Protein AF-A0A2J8SLY1-F1 (afdb_monomer_lite)

Structure (mmCIF, N/CA/C/O backbone):
data_AF-A0A2J8SLY1-F1
#
_entry.id   AF-A0A2J8SLY1-F1
#
loop_
_atom_site.group_PDB
_atom_site.id
_atom_site.type_symbol
_atom_site.label_atom_id
_atom_site.label_alt_id
_atom_site.label_comp_id
_atom_site.label_asym_id
_atom_site.label_entity_id
_atom_site.label_seq_id
_atom_site.pdbx_PDB_ins_code
_atom_site.Cartn_x
_atom_site.Cartn_y
_atom_site.Cartn_z
_atom_site.occupancy
_atom_site.B_iso_or_equiv
_atom_site.auth_seq_id
_atom_site.auth_comp_id
_atom_site.auth_asym_id
_atom_site.auth_atom_id
_atom_site.pdbx_PDB_model_num
ATOM 1 N N . LYS A 1 1 ? -7.969 3.316 -1.600 1.00 66.19 1 LYS A N 1
ATOM 2 C CA . LYS A 1 1 ? -6.815 4.198 -1.286 1.00 66.19 1 LYS A CA 1
ATOM 3 C C . LYS A 1 1 ? -7.007 5.045 -0.020 1.00 66.19 1 LYS A C 1
ATOM 5 O O . LYS A 1 1 ? -6.060 5.140 0.751 1.00 66.19 1 LYS A O 1
ATOM 10 N N . GLU A 1 2 ? -8.190 5.623 0.233 1.00 82.19 2 GLU A N 1
ATOM 11 C CA . GLU A 1 2 ? -8.396 6.562 1.358 1.00 82.19 2 GLU A CA 1
ATOM 12 C C . GLU A 1 2 ? -8.335 5.913 2.742 1.00 82.19 2 GLU A C 1
ATOM 14 O O . GLU A 1 2 ? -7.796 6.499 3.672 1.00 82.19 2 GLU A O 1
ATOM 19 N N . CYS A 1 3 ? -8.814 4.677 2.863 1.00 84.12 3 CYS A N 1
ATOM 20 C CA . CYS A 1 3 ? -8.760 3.907 4.103 1.00 84.12 3 CYS A CA 1
ATOM 21 C C . CYS A 1 3 ? -7.318 3.749 4.623 1.00 84.12 3 CYS A C 1
ATOM 23 O O . CYS A 1 3 ? -6.985 4.165 5.727 1.00 84.12 3 CYS A O 1
ATOM 25 N N . ILE A 1 4 ? -6.439 3.265 3.752 1.00 85.62 4 ILE A N 1
ATOM 26 C CA . ILE A 1 4 ? -5.010 3.127 4.012 1.00 85.62 4 ILE A CA 1
ATOM 27 C C . ILE A 1 4 ? -4.341 4.486 4.331 1.00 85.62 4 ILE A C 1
ATOM 29 O O . ILE A 1 4 ? -3.570 4.586 5.283 1.00 85.62 4 ILE A O 1
ATOM 33 N N . ARG A 1 5 ? -4.681 5.558 3.599 1.00 83.50 5 ARG A N 1
ATOM 34 C CA . ARG A 1 5 ? -4.173 6.914 3.890 1.00 83.50 5 ARG A CA 1
ATOM 35 C C . ARG A 1 5 ? -4.612 7.426 5.261 1.00 83.50 5 ARG A C 1
ATOM 37 O O . ARG A 1 5 ? -3.840 8.109 5.926 1.00 83.50 5 ARG A O 1
ATOM 44 N N . ALA A 1 6 ? -5.850 7.144 5.659 1.00 83.19 6 ALA A N 1
ATOM 45 C CA . ALA A 1 6 ? -6.384 7.542 6.955 1.00 83.19 6 ALA A CA 1
ATOM 46 C C . ALA A 1 6 ? -5.676 6.811 8.105 1.00 83.19 6 ALA A C 1
ATOM 48 O O . ALA A 1 6 ? -5.356 7.458 9.101 1.00 83.19 6 ALA A O 1
ATOM 49 N N . LEU A 1 7 ? -5.356 5.523 7.919 1.00 82.44 7 LEU A N 1
ATOM 50 C CA . LEU A 1 7 ? -4.558 4.732 8.862 1.00 82.44 7 LEU A CA 1
ATOM 51 C C . LEU A 1 7 ? -3.141 5.297 9.016 1.00 82.44 7 LEU A C 1
ATOM 53 O O . LEU A 1 7 ? -2.721 5.581 10.131 1.00 82.44 7 LEU A O 1
ATOM 57 N N . GLY A 1 8 ? -2.442 5.581 7.910 1.00 75.81 8 GLY A N 1
ATOM 58 C CA . GLY A 1 8 ? -1.102 6.184 7.966 1.00 75.81 8 GLY A CA 1
ATOM 59 C C . GLY A 1 8 ? -1.065 7.573 8.626 1.00 75.81 8 GLY A C 1
ATOM 60 O O . GLY A 1 8 ? -0.026 8.003 9.116 1.00 75.81 8 GLY A O 1
ATOM 61 N N . GLN A 1 9 ? -2.200 8.278 8.670 1.00 80.81 9 GLN A N 1
ATOM 62 C CA . GLN A 1 9 ? -2.344 9.590 9.311 1.00 80.81 9 GLN A CA 1
ATOM 63 C C . GLN A 1 9 ? -2.931 9.520 10.730 1.00 80.81 9 GLN A C 1
ATOM 65 O O . GLN A 1 9 ? -3.176 10.572 11.315 1.00 80.81 9 GLN A O 1
ATOM 70 N N . ASN A 1 10 ? -3.180 8.322 11.277 1.00 74.19 10 ASN A N 1
ATOM 71 C CA . ASN A 1 10 ? -3.850 8.116 12.569 1.00 74.19 10 ASN A CA 1
ATOM 72 C C . ASN A 1 10 ? -5.156 8.923 12.708 1.00 74.19 10 ASN A C 1
ATOM 74 O O . ASN A 1 10 ? -5.446 9.512 13.751 1.00 74.19 10 ASN A O 1
ATOM 78 N N . LYS A 1 11 ? -5.953 8.998 11.634 1.00 77.31 11 LYS A N 1
ATOM 79 C CA . LYS A 1 11 ? -7.241 9.698 11.684 1.00 77.31 11 LYS A CA 1
ATOM 80 C C . LYS A 1 11 ? -8.221 8.946 12.579 1.00 77.31 11 LYS A C 1
ATOM 82 O O . LYS A 1 11 ? -8.376 7.736 12.455 1.00 77.31 11 LYS A O 1
ATOM 87 N N . SER A 1 12 ? -8.972 9.697 13.387 1.00 79.50 12 SER A N 1
ATOM 88 C CA . SER A 1 12 ? -10.042 9.155 14.240 1.00 79.50 12 SER A CA 1
ATOM 89 C C . SER A 1 12 ? -11.092 8.365 13.445 1.00 79.50 12 SER A C 1
ATOM 91 O O . SER A 1 12 ? -11.546 7.315 13.892 1.00 79.50 12 SER A O 1
ATOM 93 N N . HIS A 1 13 ? -11.443 8.826 12.241 1.00 87.81 13 HIS A N 1
ATOM 94 C CA . HIS A 1 13 ? -12.342 8.109 11.343 1.00 87.81 13 HIS A CA 1
ATOM 95 C C . HIS A 1 13 ? -11.581 7.544 10.140 1.00 87.81 13 HIS A C 1
ATOM 97 O O . HIS A 1 13 ? -11.038 8.295 9.324 1.00 87.81 13 HIS A O 1
ATOM 103 N N . THR A 1 14 ? -11.608 6.217 10.000 1.00 86.69 14 THR A N 1
ATOM 104 C CA . THR A 1 14 ? -11.092 5.507 8.825 1.00 86.69 14 THR A CA 1
ATOM 105 C C . THR A 1 14 ? -12.263 4.986 7.978 1.00 86.69 14 THR A C 1
ATOM 107 O O . THR A 1 14 ? -13.076 4.204 8.480 1.00 86.69 14 THR A O 1
ATOM 110 N N . PRO A 1 15 ? -12.373 5.367 6.690 1.00 88.75 15 PRO A N 1
ATOM 111 C CA . PRO A 1 15 ? -13.545 5.087 5.860 1.00 88.75 15 PRO A CA 1
ATOM 112 C C . PRO A 1 15 ? -13.569 3.647 5.316 1.00 88.75 15 PRO A C 1
ATOM 114 O O . PRO A 1 15 ? -13.581 3.406 4.112 1.00 88.75 15 PRO A O 1
ATOM 117 N N . PHE A 1 16 ? -13.630 2.644 6.195 1.00 90.00 16 PHE A N 1
ATOM 118 C CA . PHE A 1 16 ? -13.757 1.243 5.772 1.00 90.00 16 PHE A CA 1
ATOM 119 C C . PHE A 1 16 ? -15.048 0.977 4.993 1.00 90.00 16 PHE A C 1
ATOM 121 O O . PHE A 1 16 ? -15.116 0.005 4.248 1.00 90.00 16 PHE A O 1
ATOM 128 N N . ARG A 1 17 ? -16.073 1.826 5.156 1.00 92.12 17 ARG A N 1
ATOM 129 C CA . ARG A 1 17 ? -17.400 1.641 4.558 1.00 92.12 17 ARG A CA 1
ATOM 130 C C . ARG A 1 17 ? -17.510 2.075 3.097 1.00 92.12 17 ARG A C 1
ATOM 132 O O . ARG A 1 17 ? -18.469 1.659 2.459 1.00 92.12 17 ARG A O 1
ATOM 139 N N . GLU A 1 18 ? -16.547 2.823 2.567 1.00 89.69 18 GLU A N 1
ATOM 140 C CA . GLU A 1 18 ? -16.592 3.331 1.186 1.00 89.69 18 GLU A CA 1
ATOM 141 C C . GLU A 1 18 ? -16.468 2.235 0.120 1.00 89.69 18 GLU A C 1
ATOM 143 O O . GLU A 1 18 ? -16.911 2.423 -1.008 1.00 89.69 18 GLU A O 1
ATOM 148 N N . SER A 1 19 ? -15.908 1.069 0.458 1.00 93.38 19 SER A N 1
ATOM 149 C CA . SER A 1 19 ? -15.849 -0.071 -0.460 1.00 93.38 19 SER A CA 1
ATOM 150 C C . SER A 1 19 ? -16.130 -1.385 0.257 1.00 93.38 19 SER A C 1
ATOM 152 O O . SER A 1 19 ? -15.759 -1.560 1.417 1.00 93.38 19 SER A O 1
ATOM 154 N N . LYS A 1 20 ? -16.744 -2.345 -0.442 1.00 94.00 20 LYS A N 1
ATOM 155 C CA . LYS A 1 20 ? -16.977 -3.689 0.109 1.00 94.00 20 LYS A CA 1
ATOM 156 C C . LYS A 1 20 ? -15.672 -4.406 0.460 1.00 94.00 20 LYS A C 1
ATOM 158 O O . LYS A 1 20 ? -15.603 -5.028 1.514 1.00 94.00 20 LYS A O 1
ATOM 163 N N . LEU A 1 21 ? -14.627 -4.228 -0.349 1.00 92.69 21 LEU A N 1
ATOM 164 C CA . LEU A 1 21 ? -13.297 -4.776 -0.082 1.00 92.69 21 LEU A CA 1
ATOM 165 C C . LEU A 1 21 ? -12.749 -4.312 1.279 1.00 92.69 21 LEU A C 1
ATOM 167 O O . LEU A 1 21 ? -12.380 -5.133 2.111 1.00 92.69 21 LEU A O 1
ATOM 171 N N . THR A 1 22 ? -12.757 -3.001 1.547 1.00 90.56 22 THR A N 1
ATOM 172 C CA . THR A 1 22 ? -12.263 -2.451 2.824 1.00 90.56 22 THR A CA 1
ATOM 173 C C . THR A 1 22 ? -13.190 -2.744 4.004 1.00 90.56 22 THR A C 1
ATOM 175 O O . THR A 1 22 ? -12.732 -2.730 5.139 1.00 90.56 22 THR A O 1
ATOM 178 N N . GLN A 1 23 ? -14.478 -3.028 3.774 1.00 91.38 23 GLN A N 1
ATOM 179 C CA . GLN A 1 23 ? -15.377 -3.482 4.843 1.00 91.38 23 GLN A CA 1
ATOM 180 C C . GLN A 1 23 ? -14.970 -4.867 5.346 1.00 91.38 23 GLN A C 1
ATOM 182 O O . GLN A 1 23 ? -14.886 -5.056 6.555 1.00 91.38 23 GLN A O 1
ATOM 187 N N . VAL A 1 24 ? -14.707 -5.800 4.426 1.00 92.69 24 VAL A N 1
ATOM 188 C CA . VAL A 1 24 ? -14.319 -7.182 4.752 1.00 92.69 24 VAL A CA 1
ATOM 189 C C . VAL A 1 24 ? -12.914 -7.233 5.352 1.00 92.69 24 VAL A C 1
ATOM 191 O O . VAL A 1 24 ? -12.685 -7.952 6.314 1.00 92.69 24 VAL A O 1
ATOM 194 N N . LEU A 1 25 ? -11.986 -6.423 4.838 1.00 90.19 25 LEU A N 1
ATOM 195 C CA . LEU A 1 25 ? -10.606 -6.366 5.334 1.00 90.19 25 LEU A CA 1
ATOM 196 C C . LEU A 1 25 ? -10.427 -5.507 6.594 1.00 90.19 25 LEU A C 1
ATOM 198 O O . LEU A 1 25 ? -9.295 -5.317 7.032 1.00 90.19 25 LEU A O 1
ATOM 202 N N . ARG A 1 26 ? -11.502 -4.953 7.174 1.00 88.50 26 ARG A N 1
ATOM 203 C CA . ARG A 1 26 ? -11.411 -4.064 8.343 1.00 88.50 26 ARG A CA 1
ATOM 204 C C . ARG A 1 26 ? -10.614 -4.717 9.465 1.00 88.50 26 ARG A C 1
ATOM 206 O O . ARG A 1 26 ? -9.642 -4.128 9.925 1.00 88.50 26 ARG A O 1
ATOM 213 N N . ASP A 1 27 ? -10.996 -5.929 9.845 1.00 87.44 27 ASP A N 1
ATOM 214 C CA . ASP A 1 27 ? -10.387 -6.647 10.966 1.00 87.44 27 ASP A CA 1
ATOM 215 C C . ASP A 1 27 ? -8.906 -6.940 10.704 1.00 87.44 27 ASP A C 1
ATOM 217 O O . ASP A 1 27 ? -8.101 -6.935 11.631 1.00 87.44 27 ASP A O 1
ATOM 221 N N . SER A 1 28 ? -8.508 -7.085 9.435 1.00 87.00 28 SER A N 1
ATOM 222 C CA . SER A 1 28 ? -7.101 -7.234 9.072 1.00 87.00 28 SER A CA 1
ATOM 223 C C . SER A 1 28 ? -6.277 -5.964 9.327 1.00 87.00 28 SER A C 1
ATOM 225 O O . SER A 1 28 ? -5.090 -6.060 9.640 1.00 87.00 28 SER A O 1
ATOM 227 N N . PHE A 1 29 ? -6.889 -4.783 9.204 1.00 84.62 29 PHE A N 1
ATOM 228 C CA . PHE A 1 29 ? -6.217 -3.491 9.367 1.00 84.62 29 PHE A CA 1
ATOM 229 C C . PHE A 1 29 ? -6.225 -2.948 10.802 1.00 84.62 29 PHE A C 1
ATOM 231 O O . PHE A 1 29 ? -5.307 -2.211 11.148 1.00 84.62 29 PHE A O 1
ATOM 238 N N . ILE A 1 30 ? -7.247 -3.258 11.610 1.00 82.94 30 ILE A N 1
ATOM 239 C CA . ILE A 1 30 ? -7.387 -2.733 12.987 1.00 82.94 30 ILE A CA 1
ATOM 240 C C . ILE A 1 30 ? -7.296 -3.806 14.077 1.00 82.94 30 ILE A C 1
ATOM 242 O O . ILE A 1 30 ? -7.264 -3.466 15.254 1.00 82.94 30 ILE A O 1
ATOM 246 N N . GLY A 1 31 ? -7.322 -5.090 13.713 1.00 79.12 31 GLY A N 1
ATOM 247 C CA . GLY A 1 31 ? -7.326 -6.183 14.678 1.00 79.12 31 GLY A CA 1
ATOM 248 C C . GLY A 1 31 ? -5.977 -6.332 15.374 1.00 79.12 31 GLY A C 1
ATOM 249 O O . GLY A 1 31 ? -4.946 -6.440 14.717 1.00 79.12 31 GLY A O 1
ATOM 250 N N . GLU A 1 32 ? -5.998 -6.422 16.703 1.00 76.25 32 GLU A N 1
ATOM 251 C CA . GLU A 1 32 ? -4.802 -6.550 17.554 1.00 76.25 32 GLU A CA 1
ATOM 252 C C . GLU A 1 32 ? -3.965 -7.806 17.248 1.00 76.25 32 GLU A C 1
ATOM 254 O O . GLU A 1 32 ? -2.751 -7.808 17.424 1.00 76.25 32 GLU A O 1
ATOM 259 N N . ASN A 1 33 ? -4.598 -8.864 16.725 1.00 81.75 33 ASN A N 1
ATOM 260 C CA . ASN A 1 33 ? -3.942 -10.124 16.354 1.00 81.75 33 ASN A CA 1
ATOM 261 C C . ASN A 1 33 ? -3.708 -10.275 14.841 1.00 81.75 33 ASN A C 1
ATOM 263 O O . ASN A 1 33 ? -3.387 -11.368 14.372 1.00 81.75 33 ASN A O 1
ATOM 267 N N . SER A 1 34 ? -3.892 -9.209 14.059 1.00 79.88 34 SER A N 1
ATOM 268 C CA . SER A 1 34 ? -3.716 -9.251 12.608 1.00 79.88 34 SER A CA 1
ATOM 269 C C . SER A 1 34 ? -2.356 -8.704 12.189 1.00 79.88 34 SER A C 1
ATOM 271 O O . SER A 1 34 ? -1.911 -7.655 12.649 1.00 79.88 34 SER A O 1
ATOM 273 N N . ARG A 1 35 ? -1.703 -9.398 11.254 1.00 81.12 35 ARG A N 1
ATOM 274 C CA . ARG A 1 35 ? -0.475 -8.933 10.604 1.00 81.12 35 ARG A CA 1
ATOM 275 C C . ARG A 1 35 ? -0.761 -8.711 9.131 1.00 81.12 35 ARG A C 1
ATOM 277 O O . ARG A 1 35 ? -1.067 -9.658 8.411 1.00 81.12 35 ARG A O 1
ATOM 284 N N . THR A 1 36 ? -0.630 -7.466 8.689 1.00 81.50 36 THR A N 1
ATOM 285 C CA . THR A 1 36 ? -0.866 -7.086 7.296 1.00 81.50 36 THR A CA 1
ATOM 286 C C . THR A 1 36 ? 0.450 -6.708 6.631 1.00 81.50 36 THR A C 1
ATOM 288 O O . THR A 1 36 ? 1.186 -5.861 7.129 1.00 81.50 36 THR A O 1
ATOM 291 N N . CYS A 1 37 ? 0.733 -7.333 5.490 1.00 82.94 37 CYS A N 1
ATOM 292 C CA . CYS A 1 37 ? 1.854 -7.006 4.616 1.00 82.94 37 CYS A CA 1
ATOM 293 C C . CYS A 1 37 ? 1.309 -6.468 3.290 1.00 82.94 37 CYS A C 1
ATOM 295 O O . CYS A 1 37 ? 0.318 -6.983 2.767 1.00 82.94 37 CYS A O 1
ATOM 297 N N . MET A 1 38 ? 1.957 -5.439 2.747 1.00 84.69 38 MET A N 1
ATOM 298 C CA . MET A 1 38 ? 1.663 -4.922 1.417 1.00 84.69 38 MET A CA 1
ATOM 299 C C . MET A 1 38 ? 2.776 -5.325 0.451 1.00 84.69 38 MET A C 1
ATOM 301 O O . MET A 1 38 ? 3.930 -4.959 0.650 1.00 84.69 38 MET A O 1
ATOM 305 N N . ILE A 1 39 ? 2.416 -6.036 -0.619 1.00 87.81 39 ILE A N 1
ATOM 306 C CA . ILE A 1 39 ? 3.336 -6.383 -1.706 1.00 87.81 39 ILE A CA 1
ATOM 307 C C . ILE A 1 39 ? 3.106 -5.399 -2.853 1.00 87.81 39 ILE A C 1
ATOM 309 O O . ILE A 1 39 ? 2.053 -5.409 -3.492 1.00 87.81 39 ILE A O 1
ATOM 313 N N . ALA A 1 40 ? 4.088 -4.535 -3.101 1.00 87.06 40 ALA A N 1
ATOM 314 C CA . ALA A 1 40 ? 4.084 -3.623 -4.236 1.00 87.06 40 ALA A CA 1
ATOM 315 C C . ALA A 1 40 ? 4.645 -4.340 -5.469 1.00 87.06 40 ALA A C 1
ATOM 317 O O . ALA A 1 40 ? 5.817 -4.706 -5.500 1.00 87.06 40 ALA A O 1
ATOM 318 N N . THR A 1 41 ? 3.807 -4.546 -6.482 1.00 87.25 41 THR A N 1
ATOM 319 C CA . THR A 1 41 ? 4.234 -5.112 -7.767 1.00 87.25 41 THR A CA 1
ATOM 320 C C . THR A 1 41 ? 4.507 -3.978 -8.745 1.00 87.25 41 THR A C 1
ATOM 322 O O . THR A 1 41 ? 3.701 -3.057 -8.877 1.00 87.25 41 THR A O 1
ATOM 325 N N . ILE A 1 42 ? 5.667 -4.017 -9.395 1.00 88.75 42 ILE A N 1
ATOM 326 C CA . ILE A 1 42 ? 6.134 -2.955 -10.288 1.00 88.75 42 ILE A CA 1
ATOM 327 C C . ILE A 1 42 ? 6.607 -3.549 -11.609 1.00 88.75 42 ILE A C 1
ATOM 329 O O . ILE A 1 42 ? 7.025 -4.705 -11.669 1.00 88.75 42 ILE A O 1
ATOM 333 N N . SER A 1 43 ? 6.530 -2.747 -12.667 1.00 85.06 43 SER A N 1
ATOM 334 C CA . SER A 1 43 ? 7.060 -3.108 -13.979 1.00 85.06 43 SER A CA 1
ATOM 335 C C . SER A 1 43 ? 8.415 -2.433 -14.184 1.00 85.06 43 SER A C 1
ATOM 337 O O . SER A 1 43 ? 8.535 -1.241 -13.876 1.00 85.06 43 SER A O 1
ATOM 339 N N . PRO A 1 44 ? 9.411 -3.146 -14.742 1.00 77.88 44 PRO A N 1
ATOM 340 C CA . PRO A 1 44 ? 10.714 -2.569 -15.028 1.00 77.88 44 PRO A CA 1
ATOM 341 C C . PRO A 1 44 ? 10.772 -1.748 -16.330 1.00 77.88 44 PRO A C 1
ATOM 343 O O . PRO A 1 44 ? 11.825 -1.239 -16.700 1.00 77.88 44 PRO A O 1
ATOM 346 N N . GLY A 1 45 ? 9.669 -1.608 -17.070 1.00 78.12 45 GLY A N 1
ATOM 347 C CA . GLY A 1 45 ? 9.663 -0.814 -18.301 1.00 78.12 45 GLY A CA 1
ATOM 348 C C . GLY A 1 45 ? 9.735 0.694 -18.033 1.00 78.12 45 GLY A C 1
ATOM 349 O O . GLY A 1 45 ? 8.997 1.207 -17.193 1.00 78.12 45 GLY A O 1
ATOM 350 N N . ILE A 1 46 ? 10.534 1.434 -18.812 1.00 78.19 46 ILE A N 1
ATOM 351 C CA . ILE A 1 46 ? 10.635 2.906 -18.704 1.00 78.19 46 ILE A CA 1
ATOM 352 C C . ILE A 1 46 ? 9.289 3.609 -18.932 1.00 78.19 46 ILE A C 1
ATOM 354 O O . ILE A 1 46 ? 8.956 4.567 -18.239 1.00 78.19 46 ILE A O 1
ATOM 358 N N . SER A 1 47 ? 8.454 3.075 -19.829 1.00 84.38 47 SER A N 1
ATOM 359 C CA . SER A 1 47 ? 7.084 3.556 -20.057 1.00 84.38 47 SER A CA 1
ATOM 360 C C . SER A 1 47 ? 6.182 3.398 -18.830 1.00 84.38 47 SER A C 1
ATOM 362 O O . SER A 1 47 ? 5.159 4.066 -18.724 1.00 84.38 47 SER A O 1
ATOM 364 N N . SER A 1 48 ? 6.555 2.516 -17.899 1.00 83.56 48 SER A N 1
ATOM 365 C CA . SER A 1 48 ? 5.847 2.273 -16.643 1.00 83.56 48 SER A CA 1
ATOM 366 C C . SER A 1 48 ? 6.456 3.021 -15.455 1.00 83.56 48 SER A C 1
ATOM 368 O O . SER A 1 48 ? 5.930 2.905 -14.349 1.00 83.56 48 SER A O 1
ATOM 370 N N . CYS A 1 49 ? 7.530 3.794 -15.659 1.00 81.62 49 CYS A N 1
ATOM 371 C CA . CYS A 1 49 ? 8.285 4.440 -14.585 1.00 81.62 49 CYS A CA 1
ATOM 372 C C . CYS A 1 49 ? 7.392 5.308 -13.686 1.00 81.62 49 CYS A C 1
ATOM 374 O O . CYS A 1 49 ? 7.458 5.202 -12.463 1.00 81.62 49 CYS A O 1
ATOM 376 N N . GLU A 1 50 ? 6.497 6.106 -14.270 1.00 86.94 50 GLU A N 1
ATOM 377 C CA . GLU A 1 50 ? 5.569 6.952 -13.512 1.00 86.94 50 GLU A CA 1
ATOM 378 C C . GLU A 1 50 ? 4.629 6.126 -12.612 1.00 86.94 50 GLU A C 1
ATOM 380 O O . GLU A 1 50 ? 4.431 6.440 -11.435 1.00 86.94 50 GLU A O 1
ATOM 385 N N . TYR A 1 51 ? 4.072 5.029 -13.133 1.00 88.69 51 TYR A N 1
ATOM 386 C CA . TYR A 1 51 ? 3.173 4.153 -12.376 1.00 88.69 51 TYR A CA 1
ATOM 387 C C . TYR A 1 51 ? 3.908 3.389 -11.271 1.00 88.69 51 TYR A C 1
ATOM 389 O O . TYR A 1 51 ? 3.391 3.254 -10.157 1.00 88.69 51 TYR A O 1
ATOM 397 N N . THR A 1 52 ? 5.128 2.933 -11.556 1.00 88.38 52 THR A N 1
ATOM 398 C CA . THR A 1 52 ? 6.011 2.295 -10.577 1.00 88.38 52 THR A CA 1
ATOM 399 C C . THR A 1 52 ? 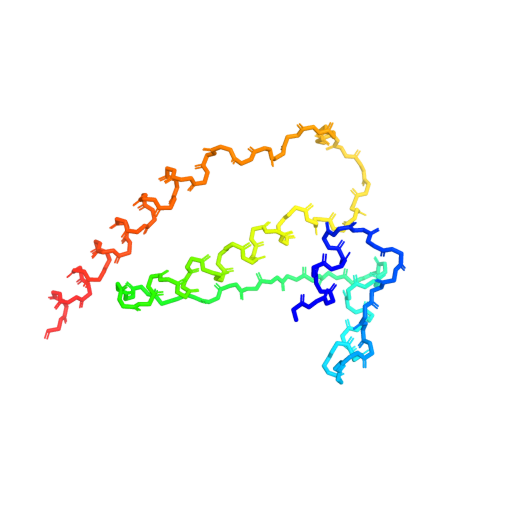6.318 3.253 -9.426 1.00 88.38 52 THR A C 1
ATOM 401 O O . THR A 1 52 ? 6.117 2.904 -8.263 1.00 88.38 52 THR A O 1
ATOM 404 N N . LEU A 1 53 ? 6.686 4.496 -9.733 1.00 86.56 53 LEU A N 1
ATOM 405 C CA . LEU A 1 53 ? 6.965 5.535 -8.744 1.00 86.56 53 LEU A CA 1
ATOM 406 C C . LEU A 1 53 ? 5.737 5.852 -7.882 1.00 86.56 53 LEU A C 1
ATOM 408 O O . LEU A 1 53 ? 5.829 5.943 -6.660 1.00 86.56 53 LEU A O 1
ATOM 412 N N . ASN A 1 54 ? 4.558 5.952 -8.498 1.00 88.81 54 ASN A N 1
ATOM 413 C CA . ASN A 1 54 ? 3.301 6.143 -7.775 1.00 88.81 54 ASN A CA 1
ATOM 414 C C . ASN A 1 54 ? 2.994 4.977 -6.822 1.00 88.81 54 ASN A C 1
ATOM 416 O O . ASN A 1 54 ? 2.528 5.203 -5.702 1.00 88.81 54 ASN A O 1
ATOM 420 N N . THR A 1 55 ? 3.288 3.743 -7.237 1.00 90.12 55 THR A N 1
ATOM 421 C CA . THR A 1 55 ? 3.112 2.537 -6.415 1.00 90.12 55 THR A CA 1
ATOM 422 C C . THR A 1 55 ? 4.075 2.528 -5.231 1.00 90.12 55 THR A C 1
ATOM 424 O O . THR A 1 55 ? 3.655 2.284 -4.100 1.00 90.12 55 THR A O 1
ATOM 427 N N . LEU A 1 56 ? 5.344 2.867 -5.453 1.00 86.69 56 LEU A N 1
ATOM 428 C CA . LEU A 1 56 ? 6.357 2.923 -4.399 1.00 86.69 56 LEU A CA 1
ATOM 429 C C . LEU A 1 56 ? 6.100 4.060 -3.415 1.00 86.69 56 LEU A C 1
ATOM 431 O O . LEU A 1 56 ? 6.105 3.831 -2.213 1.00 86.69 56 LEU A O 1
ATOM 435 N N . ARG A 1 57 ? 5.738 5.253 -3.896 1.00 85.56 57 ARG A N 1
ATOM 436 C CA . ARG A 1 57 ? 5.300 6.373 -3.044 1.00 85.56 57 ARG A CA 1
ATOM 437 C C . ARG A 1 57 ? 4.073 6.034 -2.209 1.00 85.56 57 ARG A C 1
ATOM 439 O O . ARG A 1 57 ? 3.831 6.668 -1.181 1.00 85.56 57 ARG A O 1
ATOM 446 N N . TYR A 1 58 ? 3.241 5.111 -2.682 1.00 84.31 58 TYR A N 1
ATOM 447 C CA . TYR A 1 58 ? 2.121 4.609 -1.906 1.00 84.31 58 TYR A CA 1
ATOM 448 C C . TYR A 1 58 ? 2.591 3.601 -0.855 1.00 84.31 58 TYR A C 1
ATOM 450 O O . TYR A 1 58 ? 2.209 3.747 0.299 1.00 84.31 58 TYR A O 1
ATOM 458 N N . ALA A 1 59 ? 3.453 2.648 -1.219 1.00 85.19 59 ALA A N 1
ATOM 459 C CA . ALA A 1 59 ? 4.013 1.649 -0.309 1.00 85.19 59 ALA A CA 1
ATOM 460 C C . ALA A 1 59 ? 4.894 2.257 0.799 1.00 85.19 59 ALA A C 1
ATOM 462 O O . ALA A 1 59 ? 4.800 1.845 1.950 1.00 85.19 59 ALA A O 1
ATOM 463 N N . ASP A 1 60 ? 5.686 3.278 0.484 1.00 80.88 60 ASP A N 1
ATOM 464 C CA . ASP A 1 60 ? 6.564 3.975 1.428 1.00 80.88 60 ASP A CA 1
ATOM 465 C C . ASP A 1 60 ? 5.773 4.608 2.583 1.00 80.88 60 ASP A C 1
ATOM 467 O O . ASP A 1 60 ? 6.043 4.359 3.756 1.00 80.88 60 ASP A O 1
ATOM 471 N N . ARG A 1 61 ? 4.669 5.297 2.263 1.00 72.00 61 ARG A N 1
ATOM 472 C CA . ARG A 1 61 ? 3.747 5.852 3.274 1.00 72.00 61 ARG A CA 1
ATOM 473 C C . ARG A 1 61 ? 3.133 4.781 4.178 1.00 72.00 61 ARG A C 1
ATOM 475 O O . ARG A 1 61 ? 2.655 5.113 5.260 1.00 72.00 61 ARG A O 1
ATOM 482 N N . GLN A 1 62 ? 3.118 3.525 3.730 1.00 63.03 62 GLN A N 1
ATOM 483 C CA . GLN A 1 62 ? 2.634 2.382 4.500 1.00 63.03 62 GLN A CA 1
ATOM 484 C C . GLN A 1 62 ? 3.719 1.729 5.348 1.00 63.03 62 GLN A C 1
ATOM 486 O O . GLN A 1 62 ? 3.408 1.240 6.432 1.00 63.03 62 GLN A O 1
ATOM 491 N N . GLY A 1 63 ? 4.972 1.754 4.888 1.00 52.91 63 GLY A N 1
ATOM 492 C CA . GLY A 1 63 ? 6.118 1.155 5.571 1.00 52.91 63 GLY A CA 1
ATOM 493 C C . GLY A 1 63 ? 6.413 1.767 6.942 1.00 52.91 63 GLY A C 1
ATOM 494 O O . GLY A 1 63 ? 6.971 1.093 7.801 1.00 52.91 63 GLY A O 1
ATOM 495 N N . CYS A 1 64 ? 5.973 3.004 7.198 1.00 44.16 64 CYS A N 1
ATOM 496 C CA . CYS A 1 64 ? 6.130 3.654 8.504 1.00 44.16 64 CYS A CA 1
ATOM 497 C C . CYS A 1 64 ? 5.106 3.187 9.557 1.00 44.16 64 CYS A C 1
ATOM 499 O O . CYS A 1 64 ? 5.200 3.594 10.714 1.00 44.16 64 CYS A O 1
ATOM 501 N N . HIS A 1 65 ? 4.114 2.374 9.178 1.00 47.22 65 HIS A N 1
ATOM 502 C CA . HIS A 1 65 ? 3.121 1.821 10.095 1.00 47.22 65 HIS A CA 1
ATOM 503 C C . HIS A 1 65 ? 3.399 0.331 10.322 1.00 47.22 65 HIS A C 1
ATOM 505 O O . HIS A 1 65 ? 2.614 -0.546 9.965 1.00 47.22 65 HIS A O 1
ATOM 511 N N . SER A 1 66 ? 4.517 0.034 10.985 1.00 41.75 66 SER A N 1
ATOM 512 C CA . SER A 1 66 ? 4.487 -1.046 11.964 1.00 41.75 66 SER A CA 1
ATOM 513 C C . SER A 1 66 ? 3.373 -0.694 12.954 1.00 41.75 66 SER A C 1
ATOM 515 O O . SER A 1 66 ? 3.561 0.172 13.810 1.00 41.75 66 SER A O 1
ATOM 517 N N . ILE A 1 67 ? 2.188 -1.291 12.784 1.00 43.88 67 ILE A N 1
ATOM 518 C CA . ILE A 1 67 ? 1.141 -1.302 13.814 1.00 43.88 67 ILE A CA 1
ATOM 519 C C . ILE A 1 67 ? 1.852 -1.670 15.129 1.00 43.88 67 ILE A C 1
ATOM 521 O O . ILE A 1 67 ? 2.645 -2.616 15.095 1.00 43.88 67 ILE A O 1
ATOM 525 N N . PRO A 1 68 ? 1.685 -0.908 16.227 1.00 38.12 68 PRO A N 1
ATOM 526 C CA . PRO A 1 68 ? 2.628 -0.929 17.339 1.00 38.12 68 PRO A CA 1
ATOM 527 C C . PRO A 1 68 ? 2.817 -2.338 17.905 1.00 38.12 68 PRO A C 1
ATOM 529 O O . PRO A 1 68 ? 1.969 -2.864 18.616 1.00 38.12 68 PRO A O 1
ATOM 532 N N . LEU A 1 69 ? 3.969 -2.936 17.610 1.00 42.78 69 LEU A N 1
ATOM 533 C CA . LEU A 1 69 ? 4.651 -3.782 18.571 1.00 42.78 69 LEU A CA 1
ATOM 534 C C . LEU A 1 69 ? 5.245 -2.797 19.582 1.00 42.78 69 LEU A C 1
ATOM 536 O O . LEU A 1 69 ? 6.152 -2.040 19.237 1.00 42.78 69 LEU A O 1
ATOM 540 N N . GLU A 1 70 ? 4.740 -2.725 20.805 1.00 41.16 70 GLU A N 1
ATOM 541 C CA . GLU A 1 70 ? 5.528 -2.085 21.865 1.00 41.16 70 GLU A CA 1
ATOM 542 C C . GLU A 1 70 ? 6.802 -2.923 22.150 1.00 41.16 70 GLU A C 1
ATOM 544 O O . GLU A 1 70 ? 6.780 -4.142 21.963 1.00 41.16 70 GLU A O 1
ATOM 549 N N . PRO A 1 71 ? 7.882 -2.361 22.733 1.00 47.34 71 PRO A N 1
ATOM 550 C CA . PRO A 1 71 ? 8.477 -1.052 22.448 1.00 47.34 71 PRO A CA 1
ATOM 551 C C . PRO A 1 71 ? 10.019 -1.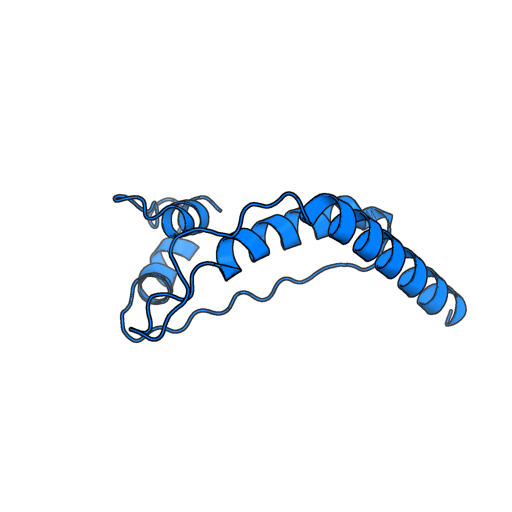098 22.578 1.00 47.34 71 PRO A C 1
ATOM 553 O O . PRO A 1 71 ? 10.536 -1.129 23.691 1.00 47.34 71 PRO A O 1
ATOM 556 N N . GLN A 1 72 ? 10.801 -1.012 21.496 1.00 31.56 72 GLN A N 1
ATOM 557 C CA . GLN A 1 72 ? 12.215 -0.610 21.625 1.00 31.56 72 GLN A CA 1
ATOM 558 C C . GLN A 1 72 ? 12.611 0.389 20.535 1.00 31.56 72 GLN A C 1
ATOM 560 O O . GLN A 1 72 ? 12.965 0.038 19.417 1.00 31.56 72 GLN A O 1
ATOM 565 N N . ALA A 1 73 ? 12.518 1.661 20.930 1.00 34.81 73 ALA A N 1
ATOM 566 C CA . ALA A 1 73 ? 13.285 2.807 20.454 1.00 34.81 73 ALA A CA 1
ATOM 567 C C . ALA A 1 73 ? 13.481 2.964 18.933 1.00 34.81 73 ALA A C 1
ATOM 569 O O . ALA A 1 73 ? 14.571 2.751 18.410 1.00 34.81 73 ALA A O 1
ATOM 570 N N . LEU A 1 74 ? 12.503 3.577 18.263 1.00 40.03 74 LEU A N 1
ATOM 571 C CA . LEU A 1 74 ? 12.841 4.531 17.209 1.00 40.03 74 LEU A CA 1
ATOM 572 C C . LEU A 1 74 ? 12.121 5.850 17.478 1.00 40.03 74 LEU A C 1
ATOM 574 O O . LEU A 1 74 ? 10.916 5.897 17.712 1.00 40.03 74 LEU A O 1
ATOM 578 N N . LYS A 1 75 ? 12.913 6.916 17.584 1.00 28.16 75 LYS A N 1
ATOM 579 C CA . LYS A 1 75 ? 12.495 8.192 18.164 1.00 28.16 75 LYS A CA 1
ATOM 580 C C . LYS A 1 75 ? 11.429 8.878 17.294 1.00 28.16 75 LYS A C 1
ATOM 582 O O . LYS A 1 75 ? 11.536 8.833 16.067 1.00 28.16 75 LYS A O 1
ATOM 587 N N . PRO A 1 76 ? 10.452 9.581 17.896 1.00 35.69 76 PRO A N 1
ATOM 588 C CA . PRO A 1 76 ? 9.495 10.382 17.147 1.00 35.69 76 PRO A CA 1
ATOM 589 C C . PRO A 1 76 ? 10.229 11.607 16.595 1.00 35.69 76 PRO A C 1
ATOM 591 O O . PRO A 1 76 ? 10.501 12.557 17.326 1.00 35.69 76 PRO A O 1
ATOM 594 N N . GLY A 1 77 ? 10.633 11.571 15.324 1.00 40.28 77 GLY A N 1
ATOM 595 C CA . GLY A 1 77 ? 11.341 12.722 14.765 1.00 40.28 77 GLY A CA 1
ATOM 596 C C . GLY A 1 77 ? 11.956 12.637 13.374 1.00 40.28 77 GLY A C 1
ATOM 597 O O . GLY A 1 77 ? 12.382 13.686 12.903 1.00 40.28 77 GLY A O 1
ATOM 598 N N . GLN A 1 78 ? 12.014 11.497 12.675 1.00 40.47 78 GLN A N 1
ATOM 599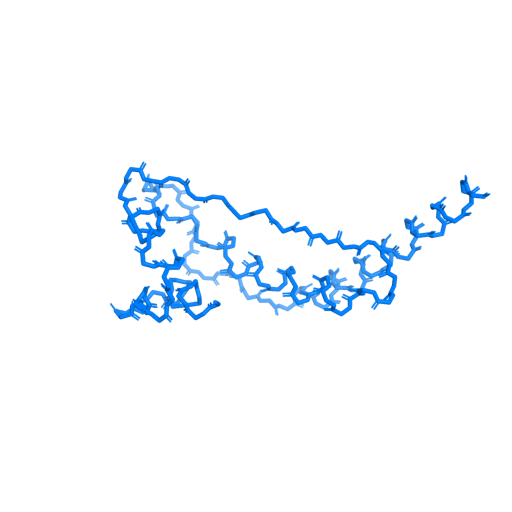 C CA . GLN A 1 78 ? 12.632 11.485 11.339 1.00 40.47 78 GLN A CA 1
ATOM 600 C C . GLN A 1 78 ? 12.147 10.332 10.446 1.00 40.47 78 GLN A C 1
ATOM 602 O O . GLN A 1 78 ? 12.681 9.235 10.454 1.00 40.47 78 GLN A O 1
ATOM 607 N N . CYS A 1 79 ? 11.178 10.635 9.590 1.00 41.12 79 CYS A N 1
ATOM 608 C CA . CYS A 1 79 ? 11.309 10.353 8.159 1.00 41.12 79 CYS A CA 1
ATOM 609 C C . CYS A 1 79 ? 10.984 11.664 7.442 1.00 41.12 79 CYS A C 1
ATOM 611 O O . CYS A 1 79 ? 9.948 11.840 6.807 1.00 41.12 79 CYS A O 1
ATOM 613 N N . ARG A 1 80 ? 11.847 12.668 7.653 1.00 38.88 80 ARG A N 1
ATOM 614 C CA . ARG A 1 80 ? 11.878 13.810 6.742 1.00 38.88 80 ARG A CA 1
ATOM 615 C C . ARG A 1 80 ? 12.445 13.259 5.441 1.00 38.88 80 ARG A C 1
ATOM 617 O O . ARG A 1 80 ? 13.563 12.761 5.435 1.00 38.88 80 ARG A O 1
ATOM 624 N N . VAL A 1 81 ? 11.681 13.396 4.367 1.00 44.16 81 VAL A N 1
ATOM 625 C CA . VAL A 1 81 ? 12.055 13.034 2.997 1.00 44.16 81 VAL A CA 1
ATOM 626 C C . VAL A 1 81 ? 12.676 14.230 2.249 1.00 44.16 81 VAL A C 1
ATOM 628 O O . VAL A 1 81 ? 11.988 14.899 1.485 1.00 44.16 81 VAL A O 1
ATOM 631 N N . PRO A 1 82 ? 13.964 14.558 2.471 1.00 40.12 82 PRO A N 1
ATOM 632 C CA . PRO A 1 82 ? 14.788 15.185 1.432 1.00 40.12 82 PRO A CA 1
ATOM 633 C C . PRO A 1 82 ? 15.515 14.167 0.542 1.00 40.12 82 PRO A C 1
ATOM 635 O O . PRO A 1 82 ? 16.083 14.562 -0.468 1.00 40.12 82 PRO A O 1
ATOM 638 N N . LEU A 1 83 ? 15.539 12.882 0.925 1.00 42.84 83 LEU A N 1
ATOM 639 C CA . LEU A 1 83 ? 16.361 11.847 0.278 1.00 42.84 83 LEU A CA 1
ATOM 640 C C . LEU A 1 83 ? 15.666 11.125 -0.892 1.00 42.84 83 LEU A C 1
ATOM 642 O O . LEU A 1 83 ? 16.339 10.493 -1.697 1.00 42.84 83 LEU A O 1
ATOM 646 N N . LEU A 1 84 ? 14.348 11.295 -1.042 1.00 50.53 84 LEU A N 1
ATOM 647 C CA . LEU A 1 84 ? 13.564 10.619 -2.081 1.00 50.53 84 LEU A CA 1
ATOM 648 C C . LEU A 1 84 ? 13.978 11.012 -3.504 1.00 50.53 84 LEU A C 1
ATOM 650 O O . LEU A 1 84 ? 13.941 10.178 -4.391 1.00 50.53 84 LEU A O 1
ATOM 654 N N . SER A 1 85 ? 14.402 12.252 -3.753 1.00 52.12 85 SER A N 1
ATOM 655 C CA . SER A 1 85 ? 14.756 12.682 -5.114 1.00 52.12 85 SER A CA 1
ATOM 656 C C . SER A 1 85 ? 16.022 12.007 -5.650 1.00 52.12 85 SER A C 1
ATOM 658 O O . SER A 1 85 ? 16.106 11.767 -6.849 1.00 52.12 85 SER A O 1
ATOM 660 N N . LYS A 1 86 ? 16.980 11.662 -4.777 1.00 56.53 86 LYS A N 1
ATOM 661 C CA . LYS A 1 86 ? 18.173 10.895 -5.174 1.00 56.53 86 LYS A CA 1
ATOM 662 C C . LYS A 1 86 ? 17.834 9.428 -5.425 1.00 56.53 86 LYS A C 1
ATOM 664 O O . LYS A 1 86 ? 18.266 8.869 -6.425 1.00 56.53 86 LYS A O 1
ATOM 669 N N . GLU A 1 87 ? 17.020 8.841 -4.552 1.00 62.44 87 GLU A N 1
ATOM 670 C CA . GLU A 1 87 ? 16.569 7.453 -4.690 1.00 62.44 87 GLU A CA 1
ATOM 671 C C . GLU A 1 87 ? 15.658 7.269 -5.915 1.00 62.44 87 GLU A C 1
ATOM 673 O O . GLU A 1 87 ? 15.723 6.237 -6.573 1.00 62.44 87 GLU A O 1
ATOM 678 N N . GLU A 1 88 ? 14.850 8.272 -6.279 1.00 66.12 88 GLU A N 1
ATOM 679 C CA . GLU A 1 88 ? 14.021 8.252 -7.492 1.00 66.12 88 GLU A CA 1
ATOM 680 C C . GLU A 1 88 ? 14.869 8.236 -8.774 1.00 66.12 88 GLU A C 1
ATOM 682 O O . GLU A 1 88 ? 14.556 7.491 -9.706 1.00 66.12 88 GLU A O 1
ATOM 687 N N . GLU A 1 89 ? 15.950 9.019 -8.824 1.00 66.75 89 GLU A N 1
ATOM 688 C CA . GLU A 1 89 ? 16.869 9.057 -9.968 1.00 66.75 89 GLU A CA 1
ATOM 689 C C . GLU A 1 89 ? 17.663 7.746 -10.090 1.00 66.75 89 GLU A C 1
ATOM 691 O O . GLU A 1 89 ? 17.769 7.170 -11.176 1.00 66.75 89 GLU A O 1
ATOM 696 N N . GLU A 1 90 ? 18.142 7.221 -8.963 1.00 72.94 90 GLU A N 1
ATOM 697 C CA . GLU A 1 90 ? 18.891 5.966 -8.895 1.00 72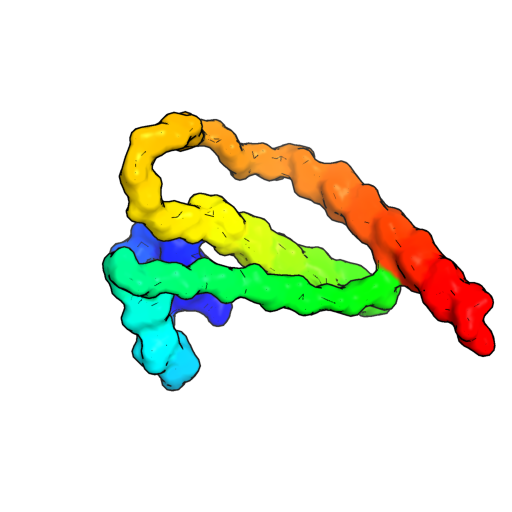.94 90 GLU A CA 1
ATOM 698 C C . GLU A 1 90 ? 18.017 4.757 -9.257 1.00 72.94 90 GLU A C 1
ATOM 700 O O . GLU A 1 90 ? 18.426 3.896 -10.038 1.00 72.94 90 GLU A O 1
ATOM 705 N N . LEU A 1 91 ? 16.769 4.736 -8.787 1.00 71.56 91 LEU A N 1
ATOM 706 C CA . LEU A 1 91 ? 15.810 3.689 -9.117 1.00 71.56 91 LEU A CA 1
ATOM 707 C C . LEU A 1 91 ? 15.391 3.732 -10.592 1.00 71.56 91 LEU A C 1
ATOM 709 O O . LEU A 1 91 ? 15.252 2.684 -11.222 1.00 71.56 91 LEU A O 1
ATOM 713 N N . SER A 1 92 ? 15.208 4.926 -11.160 1.00 72.50 92 SER A N 1
ATOM 714 C CA . SER A 1 92 ? 14.915 5.083 -12.590 1.00 72.50 92 SER A CA 1
ATOM 715 C C . SER A 1 92 ? 16.087 4.590 -13.448 1.00 72.50 92 SER A C 1
ATOM 717 O O . SER A 1 92 ? 15.893 3.854 -14.421 1.00 72.50 92 SER A O 1
ATOM 719 N N . SER A 1 93 ? 17.318 4.900 -13.023 1.00 75.62 93 SER A N 1
ATOM 720 C CA . SER A 1 93 ? 18.550 4.400 -13.638 1.00 75.62 93 SER A CA 1
ATOM 721 C C . SER A 1 93 ? 18.649 2.868 -13.572 1.00 75.62 93 SER A C 1
ATOM 723 O O . SER A 1 93 ? 18.883 2.215 -14.593 1.00 75.62 93 SER A O 1
ATOM 725 N N . GLN A 1 94 ? 18.361 2.264 -12.412 1.00 78.25 94 GLN A N 1
ATOM 726 C CA . GLN A 1 94 ? 18.310 0.804 -12.261 1.00 78.25 94 GLN A CA 1
ATOM 727 C C . GLN A 1 94 ? 17.250 0.156 -13.157 1.00 78.25 94 GLN A C 1
ATOM 729 O O . GLN A 1 94 ? 17.511 -0.885 -13.763 1.00 78.25 94 GLN A O 1
ATOM 734 N N . MET A 1 95 ? 16.073 0.772 -13.280 1.00 76.44 95 MET A N 1
ATOM 735 C CA . MET A 1 95 ? 15.000 0.257 -14.129 1.00 76.44 95 MET A CA 1
ATOM 736 C C . MET A 1 95 ? 15.402 0.259 -15.610 1.00 76.44 95 MET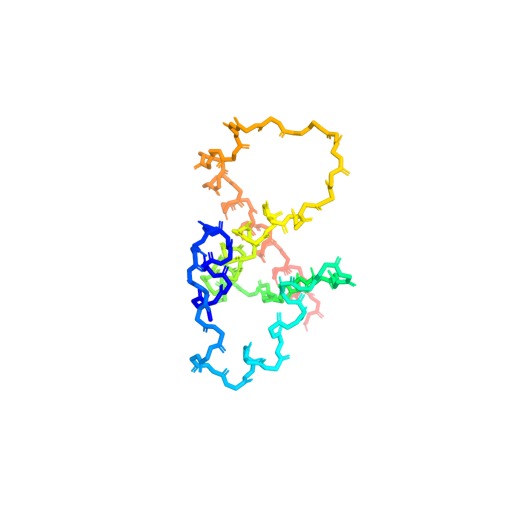 A C 1
ATOM 738 O O . MET A 1 95 ? 15.159 -0.713 -16.327 1.00 76.44 95 MET A O 1
ATOM 742 N N . SER A 1 96 ? 16.073 1.328 -16.053 1.00 75.25 96 SER A N 1
ATOM 743 C CA . SER A 1 96 ? 16.606 1.430 -17.414 1.00 75.25 96 SER A CA 1
ATOM 744 C C . SER A 1 96 ? 17.673 0.36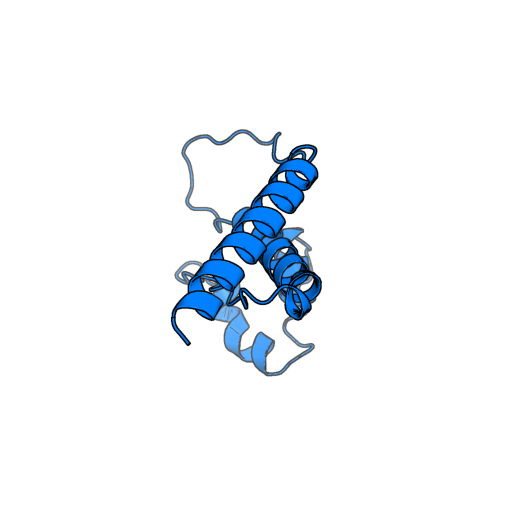9 -17.681 1.00 75.25 96 SER A C 1
ATOM 746 O O . SER A 1 96 ? 17.606 -0.316 -18.701 1.00 75.25 96 SER A O 1
ATOM 748 N N . SER A 1 97 ? 18.616 0.187 -16.751 1.00 81.69 97 SER A N 1
ATOM 749 C CA . SER A 1 97 ? 19.684 -0.811 -16.877 1.00 81.69 97 SER A CA 1
ATOM 750 C C . SER A 1 97 ? 19.134 -2.241 -16.941 1.00 81.69 97 SER A C 1
ATOM 752 O O . SER A 1 97 ? 19.545 -3.032 -17.792 1.00 81.69 97 SER A O 1
ATOM 754 N N . PHE A 1 98 ? 18.145 -2.571 -16.106 1.00 77.31 98 PHE A N 1
ATOM 755 C CA . PHE A 1 98 ? 17.494 -3.880 -16.146 1.00 77.31 98 PHE A CA 1
ATOM 756 C C . PHE A 1 98 ? 16.746 -4.110 -17.465 1.00 77.31 98 PHE A C 1
ATOM 758 O O . PHE A 1 98 ? 16.818 -5.196 -18.037 1.00 77.31 98 PHE A O 1
ATOM 765 N N . ASN A 1 99 ? 16.044 -3.097 -17.979 1.00 73.75 99 ASN A N 1
ATOM 766 C CA . ASN A 1 99 ? 15.340 -3.208 -19.254 1.00 73.75 99 ASN A CA 1
ATOM 767 C C . ASN A 1 99 ? 16.310 -3.412 -20.433 1.00 73.75 99 ASN A C 1
ATOM 769 O O . ASN A 1 99 ? 16.026 -4.206 -21.329 1.00 73.75 99 ASN A O 1
ATOM 773 N N . GLU A 1 100 ? 17.469 -2.751 -20.417 1.00 79.50 100 GLU A N 1
ATOM 774 C CA . GLU A 1 100 ? 18.531 -2.962 -21.407 1.00 79.50 100 GLU A CA 1
ATOM 775 C C . GLU A 1 100 ? 19.064 -4.402 -21.352 1.00 79.50 100 GLU A C 1
ATOM 777 O O . GLU A 1 100 ? 19.131 -5.072 -22.383 1.00 79.50 100 GLU A O 1
ATOM 782 N N . ALA A 1 101 ? 19.319 -4.930 -20.150 1.00 77.88 101 ALA A N 1
ATOM 783 C CA . ALA A 1 101 ? 19.722 -6.323 -19.961 1.00 77.88 101 ALA A CA 1
ATOM 784 C C . ALA A 1 101 ? 18.654 -7.322 -20.447 1.00 77.88 101 ALA A C 1
ATOM 786 O O . ALA A 1 101 ? 18.976 -8.298 -21.119 1.00 77.88 101 ALA A O 1
ATOM 787 N N . MET A 1 102 ? 17.374 -7.063 -20.170 1.00 75.44 102 MET A N 1
ATOM 788 C CA . MET A 1 102 ? 16.267 -7.915 -20.624 1.00 75.44 102 MET A CA 1
ATOM 789 C C . MET A 1 102 ? 16.040 -7.844 -22.136 1.00 75.44 102 MET A C 1
ATOM 791 O O . MET A 1 102 ? 15.581 -8.817 -22.732 1.00 75.44 102 MET A O 1
ATOM 795 N N . THR A 1 103 ? 16.370 -6.716 -22.767 1.00 72.25 103 THR A N 1
ATOM 796 C CA . THR A 1 103 ? 16.276 -6.556 -24.225 1.00 72.25 103 THR A CA 1
ATOM 797 C C . THR A 1 103 ? 17.376 -7.340 -24.940 1.00 72.25 103 THR A C 1
ATOM 799 O O . THR A 1 103 ? 17.124 -7.876 -26.010 1.00 72.25 103 THR A O 1
ATOM 802 N N . GLN A 1 104 ? 18.560 -7.485 -24.333 1.00 74.31 104 GLN A N 1
ATOM 803 C CA . GLN A 1 104 ? 19.664 -8.282 -24.889 1.00 74.31 104 GLN A CA 1
ATOM 804 C C . GLN A 1 104 ? 19.453 -9.807 -24.806 1.00 74.31 104 GLN A C 1
ATOM 806 O O . GLN A 1 104 ? 20.188 -10.560 -25.438 1.00 74.31 104 GLN A O 1
ATOM 811 N N . ILE A 1 105 ? 18.464 -10.275 -24.038 1.00 67.50 105 ILE A N 1
ATOM 812 C CA . ILE A 1 105 ? 18.119 -11.705 -23.906 1.00 67.50 105 ILE A CA 1
ATOM 813 C C . ILE A 1 105 ? 17.080 -12.136 -24.968 1.00 67.50 105 ILE A C 1
ATOM 815 O O . ILE A 1 105 ? 16.723 -13.312 -25.053 1.00 67.50 105 ILE A O 1
ATOM 819 N N . ARG A 1 106 ? 16.590 -11.201 -25.790 1.00 54.38 106 ARG A N 1
ATOM 820 C CA . ARG A 1 106 ? 15.572 -11.432 -26.820 1.00 54.38 106 ARG A CA 1
ATOM 821 C C . ARG A 1 106 ? 16.172 -11.436 -28.220 1.00 54.38 106 ARG A C 1
ATOM 823 O O . ARG A 1 106 ? 15.684 -12.253 -29.030 1.00 54.38 106 ARG A O 1
#

Secondary structure (DSSP, 8-state):
-HHHHHHHTT-S---GGGSHHHHHTHHHHH-TT------------GGGHHHHHHHHHHHHHHHT-------S---TT----SSHHHHHHHHHHHHHHHHHHHHTT-

Foldseek 3Di:
DQQLVCLLVVPPDRPCPPDPVSVVCVCLSPPPPHDDDDDQDADLDLVRLVVSVVSVVSVVSNVVDPPDPDDDDDDPDDPPPPPVVVVSVVSSVVSVVVVVVVVVVD

Radius of gyration: 17.46 Å; chains: 1; bounding box: 37×27×49 Å

InterPro domains:
  IPR001752 Kinesin motor domain [PF00225] (1-61)
  IPR001752 Kinesin motor domain [PS50067] (1-65)
  IPR027417 P-loop containing nucleoside triphosphate hydrolase [SSF52540] (2-61)
  IPR027640 Kinesin-like protein [PTHR47971] (1-61)
  IPR036961 Kinesin motor domain superfamily [G3DSA:3.40.850.10] (1-63)

Sequence (106 aa):
KECIRALGQNKSHTPFRESKLTQVLRDSFIGENSRTCMIATISPGISSCEYTLNTLRYADRQGCHSIPLEPQALKPGQCRVPLLSKEEEELSSQMSSFNEAMTQIR

Organism: Pongo abelii (NCBI:txid9601)

pLDDT: mean 72.53, std 18.0, range [28.16, 94.0]